Protein AF-Z9JG59-F1 (afdb_monomer_lite)

Foldseek 3Di:
DDDDDVQLVDDQDDFDQDDDPDPVSVVVNVVRVVVSVVLNVLSVVLVVQVVVCVVVVHDDDCVSSDPPDDD

Sequence (71 aa):
MAAPPQELLRPCEEPVLPRVATVRDVLEHALSWRVAYAHCAAQVRCLAAWTQAASRDQAWQPDGCGALEPE

InterPro domains:
  IPR058979 LysC-like [PF23793] (3-52)

Secondary structure (DSSP, 8-state):
-PPPPGGGGSPPPPPPPPP--SHHHHHHHHHHHHHHHHHHHHHHHHHHHHHHHHHTTPPP--TTS------

Structure (mmCIF, N/CA/C/O backbone):
data_AF-Z9JG59-F1
#
_entry.id   AF-Z9JG59-F1
#
loop_
_atom_site.group_PDB
_atom_site.id
_atom_site.type_symbol
_atom_site.label_atom_id
_atom_site.label_alt_id
_atom_site.label_comp_id
_atom_site.label_asym_id
_atom_site.label_entity_id
_atom_site.label_seq_id
_atom_site.pdbx_PDB_ins_code
_atom_site.Cartn_x
_atom_site.Cartn_y
_atom_site.Cartn_z
_atom_site.occupancy
_a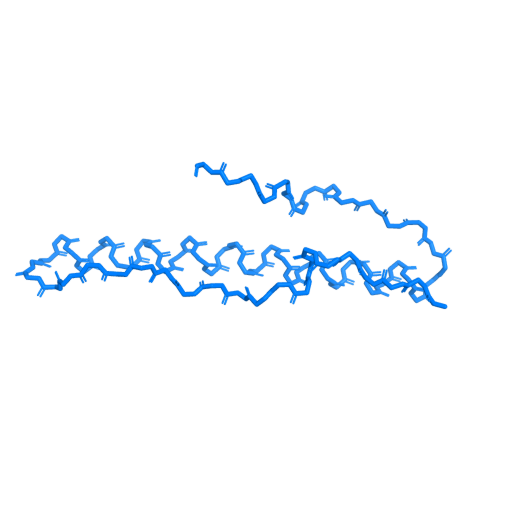tom_site.B_iso_or_equiv
_atom_site.auth_seq_id
_atom_site.auth_comp_id
_atom_site.auth_asym_id
_atom_site.auth_atom_id
_atom_site.pdbx_PDB_model_num
ATOM 1 N N . MET A 1 1 ? 19.720 -3.413 -18.492 1.00 61.53 1 MET A N 1
ATOM 2 C CA . MET A 1 1 ? 18.442 -3.228 -17.773 1.00 61.53 1 MET A CA 1
ATOM 3 C C . MET A 1 1 ? 18.540 -1.964 -16.943 1.00 61.53 1 MET A C 1
ATOM 5 O O . MET A 1 1 ? 19.492 -1.840 -16.181 1.00 61.53 1 MET A O 1
ATOM 9 N N . ALA A 1 2 ? 17.618 -1.020 -17.129 1.00 77.19 2 ALA A N 1
ATOM 10 C CA . ALA A 1 2 ? 17.504 0.136 -16.244 1.00 77.19 2 ALA A CA 1
ATOM 11 C C . ALA A 1 2 ? 17.099 -0.334 -14.837 1.00 77.19 2 ALA A C 1
ATOM 13 O O . ALA A 1 2 ? 16.398 -1.338 -14.706 1.00 77.19 2 ALA A O 1
ATOM 14 N N . ALA A 1 3 ? 17.548 0.361 -13.793 1.00 81.75 3 ALA A N 1
ATOM 15 C CA . ALA A 1 3 ? 17.052 0.118 -12.443 1.00 81.75 3 ALA A CA 1
ATOM 16 C C . ALA A 1 3 ? 15.625 0.683 -12.304 1.00 81.75 3 ALA A C 1
ATOM 18 O O . ALA A 1 3 ? 15.322 1.705 -12.932 1.00 81.75 3 ALA A O 1
ATOM 19 N N . PRO A 1 4 ? 14.746 0.051 -11.506 1.00 83.19 4 PRO A N 1
ATOM 20 C CA . PRO A 1 4 ? 13.437 0.618 -11.219 1.00 83.19 4 PRO A CA 1
ATOM 21 C C . PRO A 1 4 ? 13.568 1.931 -10.440 1.00 83.19 4 PRO A C 1
ATOM 23 O O . PRO A 1 4 ? 14.506 2.091 -9.650 1.00 83.19 4 PRO A O 1
ATOM 26 N N . PRO A 1 5 ? 12.619 2.865 -10.616 1.00 84.31 5 PRO A N 1
ATOM 27 C CA . PRO A 1 5 ? 12.464 3.995 -9.712 1.00 84.31 5 PRO A CA 1
ATOM 28 C C . PRO A 1 5 ? 12.360 3.505 -8.263 1.00 84.31 5 PRO A C 1
ATOM 30 O O . PRO A 1 5 ? 11.551 2.627 -7.964 1.00 84.31 5 PRO A O 1
ATOM 33 N N . GLN A 1 6 ? 13.151 4.089 -7.360 1.00 85.38 6 GLN A N 1
ATOM 34 C CA . GLN A 1 6 ? 13.202 3.673 -5.948 1.00 85.38 6 GLN A CA 1
ATOM 35 C C . GLN A 1 6 ? 11.845 3.801 -5.245 1.00 85.38 6 GLN A C 1
ATOM 37 O O . GLN A 1 6 ? 11.509 2.996 -4.384 1.00 85.38 6 GLN A O 1
ATOM 42 N N . GLU A 1 7 ? 11.026 4.759 -5.672 1.00 82.75 7 GLU A N 1
ATOM 43 C CA . GLU A 1 7 ? 9.665 4.958 -5.172 1.00 82.75 7 GLU A CA 1
ATOM 44 C C . GLU A 1 7 ? 8.754 3.743 -5.405 1.00 82.75 7 GLU A C 1
ATOM 46 O O . GLU A 1 7 ? 7.904 3.435 -4.576 1.00 82.75 7 GLU A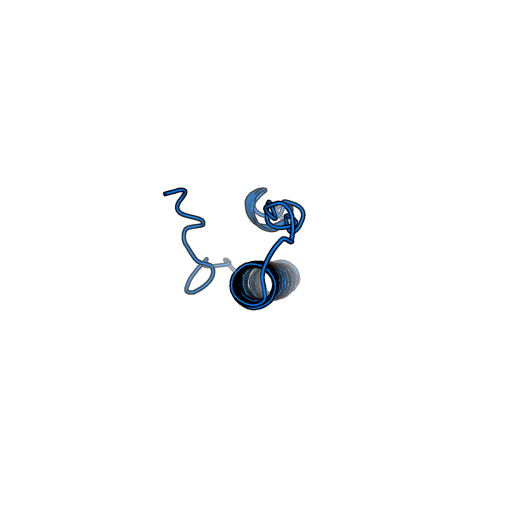 O 1
ATOM 51 N N . LEU A 1 8 ? 8.970 2.978 -6.482 1.00 85.19 8 LEU A N 1
ATOM 52 C CA . LEU A 1 8 ? 8.221 1.741 -6.743 1.00 85.19 8 LEU A CA 1
ATOM 53 C C . LEU A 1 8 ? 8.682 0.569 -5.874 1.00 85.19 8 LEU A C 1
ATOM 55 O O . LEU A 1 8 ? 7.979 -0.434 -5.784 1.00 85.19 8 LEU A O 1
ATOM 59 N N . LEU A 1 9 ? 9.868 0.680 -5.272 1.00 87.69 9 LEU A N 1
ATOM 60 C CA . LEU A 1 9 ? 10.455 -0.343 -4.413 1.00 87.69 9 LEU A CA 1
ATOM 61 C C . LEU A 1 9 ? 10.215 -0.087 -2.924 1.00 87.69 9 LEU A C 1
ATOM 63 O O . LEU A 1 9 ? 10.574 -0.936 -2.106 1.00 87.69 9 LEU A O 1
ATOM 67 N N . ARG A 1 10 ? 9.628 1.060 -2.554 1.00 87.31 10 ARG A N 1
ATOM 68 C CA . ARG A 1 10 ? 9.261 1.318 -1.161 1.00 87.31 10 ARG A CA 1
ATOM 69 C C . ARG A 1 10 ? 8.280 0.242 -0.679 1.00 87.31 10 ARG A C 1
ATOM 71 O O . ARG A 1 10 ? 7.356 -0.093 -1.418 1.00 87.31 10 ARG A O 1
ATOM 78 N N . PRO A 1 11 ? 8.456 -0.317 0.525 1.00 89.19 11 PRO A N 1
ATOM 79 C CA . PRO A 1 11 ? 7.479 -1.240 1.083 1.00 89.19 11 PRO A CA 1
ATOM 80 C C . PRO A 1 11 ? 6.111 -0.571 1.223 1.00 89.19 11 PRO A C 1
ATOM 82 O O . PRO A 1 11 ? 6.029 0.626 1.489 1.00 89.19 11 PRO A O 1
ATOM 85 N N . CYS A 1 12 ? 5.042 -1.355 1.105 1.00 89.38 12 CYS A N 1
ATOM 86 C CA . CYS A 1 12 ? 3.720 -0.874 1.479 1.00 89.38 12 CYS A CA 1
ATOM 87 C C . CYS A 1 12 ? 3.676 -0.630 2.990 1.00 89.38 12 CYS A C 1
ATOM 89 O O . CYS A 1 12 ? 3.987 -1.531 3.772 1.00 89.38 12 CYS A O 1
ATOM 91 N N . GLU A 1 13 ? 3.295 0.578 3.388 1.00 88.56 13 GLU A N 1
ATOM 92 C CA . GLU A 1 13 ? 3.252 0.968 4.793 1.00 88.56 13 GLU A CA 1
ATOM 93 C C . GLU A 1 13 ? 1.931 0.547 5.446 1.00 88.56 13 GLU A C 1
ATOM 95 O O . GLU A 1 13 ? 0.846 0.693 4.876 1.00 88.56 13 GLU A O 1
ATOM 100 N N . GLU A 1 14 ? 2.031 0.012 6.661 1.00 90.81 14 GLU A N 1
ATOM 101 C CA . GLU A 1 14 ? 0.877 -0.192 7.532 1.00 90.81 14 GLU A CA 1
ATOM 102 C C . GLU A 1 14 ? 0.402 1.170 8.066 1.00 90.81 14 GLU A C 1
ATOM 104 O O . GLU A 1 14 ? 1.231 1.975 8.502 1.00 90.81 14 GLU A O 1
ATOM 109 N N . PRO A 1 15 ? -0.913 1.462 8.048 1.00 91.31 15 PRO A N 1
ATOM 110 C CA . PRO A 1 15 ? -1.411 2.716 8.590 1.00 91.31 15 PRO A CA 1
ATOM 111 C C . PRO A 1 15 ? -1.207 2.774 10.106 1.00 91.31 15 PRO A C 1
ATOM 113 O O . PRO A 1 15 ? -1.383 1.784 10.814 1.00 91.31 15 PRO A O 1
ATOM 116 N N . VAL A 1 16 ? -0.923 3.963 10.635 1.00 91.50 16 VAL A N 1
ATOM 117 C CA . VAL A 1 16 ? -0.896 4.180 12.086 1.00 91.50 16 VAL A CA 1
ATOM 118 C C . VAL A 1 16 ? -2.326 4.136 12.617 1.00 91.50 16 VAL A C 1
ATOM 120 O O . VAL A 1 16 ? -3.162 4.967 12.258 1.00 91.50 16 VAL A O 1
ATOM 123 N N . LEU A 1 17 ? -2.612 3.160 13.476 1.00 90.25 17 LEU A N 1
ATOM 124 C CA . LEU A 1 17 ? -3.944 2.948 14.030 1.00 90.25 17 LEU A CA 1
ATOM 125 C C . LEU A 1 17 ? -4.027 3.470 15.472 1.00 90.25 17 LEU A C 1
ATOM 127 O O . LEU A 1 17 ? -3.175 3.114 16.294 1.00 90.25 17 LEU A O 1
ATOM 131 N N . PRO A 1 18 ? -5.036 4.292 15.816 1.00 83.25 18 PRO A N 1
ATOM 132 C CA . PRO A 1 18 ? -5.264 4.692 17.198 1.00 83.25 18 PRO A CA 1
ATOM 133 C C . PRO A 1 18 ? -5.663 3.499 18.086 1.00 83.25 18 PRO A C 1
ATOM 135 O O . PRO A 1 18 ? -5.872 2.368 17.649 1.00 83.25 18 PRO A O 1
ATOM 138 N N . ARG A 1 19 ? -5.757 3.726 19.398 1.00 91.69 19 ARG A N 1
ATOM 139 C CA . ARG A 1 19 ? -6.274 2.702 20.313 1.00 91.69 19 ARG A CA 1
ATOM 140 C C . ARG A 1 19 ? -7.782 2.550 20.104 1.00 91.69 19 ARG A C 1
ATOM 142 O O . ARG A 1 19 ? -8.500 3.540 20.153 1.00 91.69 19 ARG A O 1
ATOM 149 N N . VAL A 1 20 ? -8.262 1.313 19.983 1.00 93.62 20 VAL A N 1
ATOM 150 C CA . VAL A 1 20 ? -9.701 1.028 19.888 1.00 93.62 20 VAL A CA 1
ATOM 151 C C . VAL A 1 20 ? -10.359 1.169 21.262 1.00 93.62 20 VAL A C 1
ATOM 153 O O . VAL A 1 20 ? -10.085 0.380 22.168 1.00 93.62 20 VAL A O 1
ATOM 156 N N . ALA A 1 21 ? -11.240 2.154 21.411 1.00 94.50 21 ALA A N 1
ATOM 157 C CA . ALA A 1 21 ? -12.101 2.345 22.579 1.00 94.50 21 ALA A CA 1
ATOM 158 C C . ALA A 1 21 ? -13.594 2.356 22.207 1.00 94.50 21 ALA A C 1
ATOM 160 O O . ALA A 1 21 ? -14.452 2.117 23.057 1.00 94.50 21 ALA A O 1
ATOM 161 N N . THR A 1 22 ? -13.911 2.621 20.940 1.00 95.75 22 THR A N 1
ATOM 162 C CA . THR A 1 22 ? -15.267 2.818 20.434 1.00 95.75 22 THR A CA 1
ATOM 163 C C . THR A 1 22 ? -15.483 2.124 19.088 1.00 95.75 22 THR A C 1
ATOM 165 O O . THR A 1 22 ? -14.545 1.764 18.379 1.00 95.75 22 THR A O 1
ATOM 168 N N . VAL A 1 23 ? -16.753 1.976 18.696 1.00 94.94 23 VAL A N 1
ATOM 169 C CA . VAL A 1 23 ? -17.128 1.491 17.354 1.00 94.94 23 VAL A CA 1
ATOM 170 C C . VAL A 1 23 ? -16.621 2.430 16.257 1.00 94.94 23 VAL A 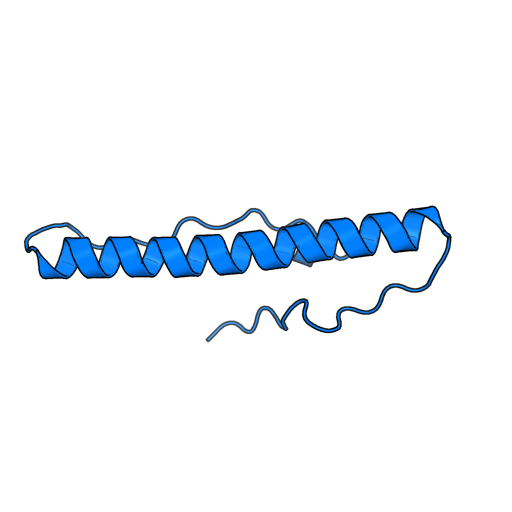C 1
ATOM 172 O O . VAL A 1 23 ? -16.265 1.971 15.175 1.00 94.94 23 VAL A O 1
ATOM 175 N N . ARG A 1 24 ? -16.556 3.738 16.533 1.00 94.19 24 ARG A N 1
ATOM 176 C CA . ARG A 1 24 ? -16.006 4.719 15.596 1.00 94.19 24 ARG A CA 1
ATOM 177 C C . ARG A 1 24 ? -14.549 4.399 15.268 1.00 94.19 24 ARG A C 1
ATOM 179 O O . ARG A 1 24 ? -14.209 4.382 14.093 1.00 94.19 24 ARG A O 1
ATOM 186 N N . ASP A 1 25 ? -13.744 4.052 16.268 1.00 94.81 25 ASP A N 1
ATOM 187 C CA . ASP A 1 25 ? -12.330 3.715 16.065 1.00 94.81 25 ASP A CA 1
ATOM 188 C C . ASP A 1 25 ? -12.186 2.474 15.173 1.00 94.81 25 ASP A C 1
ATOM 190 O O . ASP A 1 25 ? -11.350 2.438 14.279 1.00 94.81 25 ASP A O 1
ATOM 194 N N . VAL A 1 26 ? -13.064 1.476 15.337 1.00 95.06 26 VAL A N 1
ATOM 195 C CA . VAL A 1 26 ? -13.095 0.293 14.456 1.00 95.06 26 VAL A CA 1
ATOM 196 C C . VAL A 1 26 ? -13.378 0.686 13.002 1.00 95.06 26 VAL A C 1
ATOM 198 O O . VAL A 1 26 ? -12.727 0.176 12.087 1.00 95.06 26 VAL A O 1
ATOM 201 N N . LEU A 1 27 ? -14.330 1.596 12.773 1.00 95.81 27 LEU A N 1
ATOM 202 C CA . LEU A 1 27 ? -14.646 2.092 11.430 1.00 95.81 27 LEU A CA 1
ATOM 203 C C . LEU A 1 27 ? -13.489 2.909 10.841 1.00 95.81 27 LEU A C 1
ATOM 205 O O . LEU A 1 27 ? -13.144 2.718 9.676 1.00 95.81 27 LEU A O 1
ATOM 209 N N . GLU A 1 28 ? -12.865 3.773 11.640 1.00 94.81 28 GLU A N 1
ATOM 210 C CA . GLU A 1 28 ? -11.689 4.546 11.236 1.00 94.81 28 GLU A CA 1
ATOM 211 C C . GLU A 1 28 ? -10.521 3.616 10.874 1.00 94.81 28 GLU A C 1
ATOM 213 O O . GLU A 1 28 ? -9.923 3.782 9.815 1.00 94.81 28 GLU A O 1
ATOM 218 N N . HIS A 1 29 ? -10.271 2.558 11.651 1.00 95.19 29 HIS A N 1
ATOM 219 C CA . HIS A 1 29 ? -9.247 1.558 11.333 1.00 95.19 29 HIS A CA 1
ATOM 220 C C . HIS A 1 29 ? -9.517 0.856 10.002 1.00 95.19 29 HIS A C 1
ATOM 222 O O . HIS A 1 29 ? -8.610 0.712 9.181 1.00 95.19 29 HIS A O 1
ATOM 228 N N . ALA A 1 30 ? -10.758 0.417 9.773 1.00 95.31 30 ALA A N 1
ATOM 229 C CA . ALA A 1 30 ? -11.134 -0.248 8.530 1.00 95.31 30 ALA A CA 1
ATOM 230 C C . ALA A 1 30 ? -10.941 0.675 7.314 1.00 95.31 30 ALA A C 1
ATOM 232 O O . ALA A 1 30 ? -10.467 0.234 6.264 1.00 95.31 30 ALA A O 1
ATOM 233 N N . LEU A 1 31 ? -11.266 1.964 7.459 1.00 95.38 31 LEU A N 1
ATOM 234 C CA . LEU A 1 31 ? -11.049 2.964 6.417 1.00 95.38 31 LEU A CA 1
ATOM 235 C C . LEU A 1 31 ? -9.559 3.220 6.166 1.00 95.38 31 LEU A C 1
ATOM 237 O O . LEU A 1 31 ? -9.157 3.221 5.002 1.00 95.38 31 LEU A O 1
ATOM 241 N N . SER A 1 32 ? -8.746 3.363 7.215 1.00 94.94 32 SER A N 1
ATOM 242 C CA . SER A 1 32 ? -7.293 3.540 7.097 1.00 94.94 32 SER A CA 1
ATOM 243 C C . SER A 1 32 ? -6.63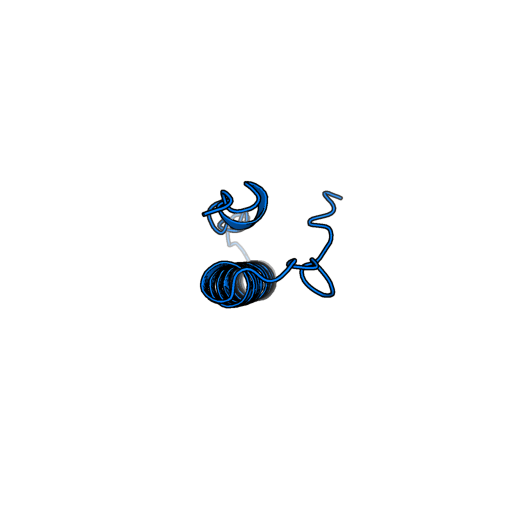7 2.362 6.383 1.00 94.94 32 SER A C 1
ATOM 245 O O . SER A 1 32 ? -5.859 2.559 5.450 1.00 94.94 32 SER A O 1
ATOM 247 N N . TRP A 1 33 ? -7.019 1.130 6.732 1.00 95.25 33 TRP A N 1
ATOM 248 C CA . TRP A 1 33 ? -6.563 -0.063 6.019 1.00 95.25 33 TRP A CA 1
ATOM 249 C C . TRP A 1 33 ? -6.967 -0.051 4.552 1.00 95.25 33 TRP A C 1
ATOM 251 O O . TRP A 1 33 ? -6.139 -0.319 3.686 1.00 95.25 33 TRP A O 1
ATOM 261 N N . ARG A 1 34 ? -8.225 0.285 4.249 1.00 95.31 34 ARG A N 1
ATOM 262 C CA . ARG A 1 34 ? -8.703 0.360 2.863 1.00 95.31 34 ARG A CA 1
ATOM 263 C C . ARG A 1 34 ? -7.867 1.334 2.030 1.00 95.31 34 ARG A C 1
ATOM 265 O O . ARG A 1 34 ? -7.548 1.018 0.887 1.00 95.31 34 ARG A O 1
ATOM 272 N N . VAL A 1 35 ? -7.513 2.491 2.592 1.00 93.19 35 VAL A N 1
ATOM 273 C CA . VAL A 1 35 ? -6.661 3.487 1.925 1.00 93.19 35 VAL A CA 1
ATOM 274 C C . VAL A 1 35 ? -5.241 2.950 1.729 1.00 93.19 35 VAL A C 1
ATOM 276 O O . VAL A 1 35 ? -4.749 2.959 0.602 1.00 93.19 35 VAL A O 1
ATOM 279 N N . ALA A 1 36 ? -4.619 2.398 2.775 1.00 92.31 36 ALA A N 1
ATOM 280 C CA . ALA A 1 36 ? -3.273 1.829 2.690 1.00 92.31 36 ALA A CA 1
ATOM 281 C C . ALA A 1 36 ? -3.178 0.708 1.638 1.00 92.31 36 ALA A C 1
ATOM 283 O O . ALA A 1 36 ? -2.276 0.705 0.797 1.00 92.31 36 ALA A O 1
ATOM 284 N N . TYR A 1 37 ? -4.162 -0.197 1.602 1.00 93.25 37 TYR A N 1
ATOM 285 C CA . TYR A 1 37 ? -4.236 -1.240 0.577 1.00 93.25 37 TYR A CA 1
ATOM 286 C C . TYR A 1 37 ? -4.419 -0.672 -0.831 1.00 93.25 37 TYR A C 1
ATOM 288 O O . TYR A 1 37 ? -3.816 -1.187 -1.773 1.00 93.25 37 TYR A O 1
ATOM 296 N N . ALA A 1 38 ? -5.221 0.382 -0.998 1.00 91.50 38 ALA A N 1
ATOM 297 C CA . ALA A 1 38 ? -5.408 1.017 -2.298 1.00 91.50 38 ALA A CA 1
ATOM 298 C C . ALA A 1 38 ? -4.103 1.640 -2.821 1.00 91.50 38 ALA A C 1
ATOM 300 O O . ALA A 1 38 ? -3.763 1.437 -3.990 1.00 91.50 38 ALA A O 1
ATOM 301 N N . HIS A 1 39 ? -3.347 2.329 -1.959 1.00 88.88 39 HIS A N 1
ATOM 302 C CA . HIS A 1 39 ? -2.026 2.866 -2.299 1.00 88.88 39 HIS A CA 1
ATOM 303 C C . HIS A 1 39 ? -1.045 1.751 -2.672 1.00 88.88 39 HIS A C 1
ATOM 305 O O . HIS A 1 39 ? -0.449 1.791 -3.749 1.00 88.88 39 HIS A O 1
ATOM 311 N N . CYS A 1 40 ? -0.960 0.699 -1.855 1.00 90.06 40 CYS A N 1
ATOM 312 C CA . CYS A 1 40 ? -0.113 -0.462 -2.131 1.00 90.06 40 CYS A CA 1
ATOM 313 C C . CYS A 1 40 ? -0.457 -1.122 -3.478 1.00 90.06 40 CYS A C 1
ATOM 315 O O . CYS A 1 40 ? 0.414 -1.388 -4.307 1.00 90.06 40 CYS A O 1
ATOM 317 N N . ALA A 1 41 ? -1.746 -1.331 -3.758 1.00 91.19 41 ALA A N 1
ATOM 318 C CA . ALA A 1 41 ? -2.197 -1.911 -5.018 1.00 91.19 41 ALA A CA 1
ATOM 319 C C . ALA A 1 41 ? -1.885 -1.016 -6.232 1.00 91.19 41 ALA A C 1
ATOM 321 O O . ALA A 1 41 ? -1.646 -1.523 -7.330 1.00 91.19 41 ALA A O 1
ATOM 322 N N . ALA A 1 42 ? -1.891 0.311 -6.078 1.00 88.56 42 ALA A N 1
ATOM 323 C CA . ALA A 1 42 ? -1.441 1.227 -7.124 1.00 88.56 42 ALA A CA 1
ATOM 324 C C . ALA A 1 42 ? 0.067 1.086 -7.379 1.00 88.56 42 ALA A C 1
ATOM 326 O O . ALA A 1 42 ? 0.472 0.884 -8.523 1.00 88.56 42 ALA A O 1
ATOM 327 N N . GLN A 1 43 ? 0.876 1.074 -6.320 1.00 88.25 43 GLN A N 1
ATOM 328 C CA . GLN A 1 43 ? 2.327 0.926 -6.414 1.00 88.25 43 GLN A CA 1
ATOM 329 C C . GLN A 1 43 ? 2.737 -0.397 -7.081 1.00 88.25 43 GLN A C 1
ATOM 331 O O . GLN A 1 43 ? 3.556 -0.399 -8.001 1.00 88.25 43 GLN A O 1
ATOM 336 N N . VAL A 1 44 ? 2.111 -1.517 -6.699 1.00 89.94 44 VAL A N 1
ATOM 337 C CA . VAL A 1 44 ? 2.372 -2.836 -7.304 1.00 89.94 44 VAL A CA 1
ATOM 338 C C . VAL A 1 44 ? 2.017 -2.851 -8.792 1.00 89.94 44 VAL A C 1
ATOM 340 O O . VAL A 1 44 ? 2.783 -3.379 -9.601 1.00 89.94 44 VAL A O 1
ATOM 343 N N . ARG A 1 45 ? 0.890 -2.241 -9.187 1.00 89.56 45 ARG A N 1
ATOM 344 C CA . ARG A 1 45 ? 0.523 -2.106 -10.609 1.00 89.56 45 ARG A CA 1
ATOM 345 C C . ARG A 1 45 ? 1.573 -1.317 -11.388 1.00 89.56 45 ARG A C 1
ATOM 347 O O . ARG A 1 45 ? 1.899 -1.684 -12.513 1.00 89.56 45 ARG A O 1
ATOM 354 N N . CYS A 1 46 ? 2.141 -0.285 -10.781 1.00 90.12 46 CYS A N 1
ATOM 355 C CA . CYS A 1 46 ? 3.184 0.529 -11.393 1.00 90.12 46 CYS A CA 1
ATOM 356 C C . CYS A 1 46 ? 4.525 -0.181 -11.500 1.00 90.12 46 CYS A C 1
ATOM 358 O O . CYS A 1 46 ? 5.171 -0.097 -12.543 1.00 90.12 46 CYS A O 1
ATOM 360 N N . LEU A 1 47 ? 4.907 -0.952 -10.481 1.00 89.81 47 LEU A N 1
ATOM 361 C CA . LEU A 1 47 ? 6.069 -1.828 -10.562 1.00 89.81 47 LEU A CA 1
ATOM 362 C C . LEU A 1 47 ? 5.898 -2.859 -11.687 1.00 89.81 47 LEU A C 1
ATOM 364 O O . LEU A 1 47 ? 6.826 -3.065 -12.463 1.00 89.81 47 LEU A O 1
ATOM 368 N N . ALA A 1 48 ? 4.708 -3.449 -11.836 1.00 90.56 48 ALA A N 1
ATOM 369 C CA . ALA A 1 48 ? 4.406 -4.375 -12.928 1.00 90.56 48 ALA A CA 1
ATOM 370 C C . ALA A 1 48 ? 4.446 -3.704 -14.318 1.00 90.56 48 ALA A C 1
ATOM 372 O O . ALA A 1 48 ? 4.962 -4.279 -15.276 1.00 90.56 48 ALA A O 1
ATOM 373 N N . ALA A 1 49 ? 3.938 -2.476 -14.442 1.00 90.12 49 ALA A N 1
ATOM 374 C CA . ALA A 1 49 ? 4.015 -1.715 -15.689 1.00 90.12 49 ALA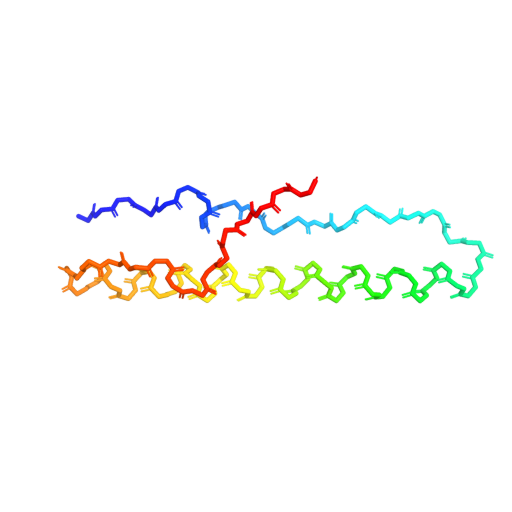 A CA 1
ATOM 375 C C . ALA A 1 49 ? 5.469 -1.361 -16.045 1.00 90.12 49 ALA A C 1
ATOM 377 O O . ALA A 1 49 ? 5.882 -1.489 -17.200 1.00 90.12 49 ALA A O 1
ATOM 378 N N . TRP A 1 50 ? 6.263 -0.970 -15.045 1.00 90.88 50 TRP A N 1
ATOM 379 C CA . TRP A 1 50 ? 7.686 -0.706 -15.215 1.00 90.88 50 TRP A CA 1
ATOM 380 C C . TRP A 1 50 ? 8.447 -1.963 -15.647 1.00 90.88 50 TRP A C 1
ATOM 382 O O . TRP A 1 50 ? 9.190 -1.905 -16.626 1.00 90.88 50 TRP A O 1
ATOM 392 N N . THR A 1 51 ? 8.242 -3.110 -14.986 1.00 90.50 51 THR A N 1
ATOM 393 C CA . THR A 1 51 ? 8.925 -4.363 -15.361 1.00 90.50 51 THR A CA 1
ATOM 394 C C . THR A 1 51 ? 8.561 -4.788 -16.780 1.00 90.50 51 THR A C 1
ATOM 396 O O . THR A 1 51 ? 9.431 -5.227 -17.533 1.00 90.50 51 THR A O 1
ATOM 399 N N . GLN A 1 52 ? 7.303 -4.600 -17.188 1.00 91.19 52 GLN A N 1
ATOM 400 C CA . GLN A 1 52 ? 6.861 -4.878 -18.550 1.00 91.19 52 GLN A CA 1
ATOM 401 C C . GLN A 1 52 ? 7.544 -3.968 -19.581 1.00 91.19 52 GLN A C 1
ATOM 403 O O . GLN A 1 52 ? 8.037 -4.473 -20.591 1.00 91.19 52 GLN A O 1
ATOM 408 N N . ALA A 1 53 ? 7.617 -2.657 -19.337 1.00 89.88 53 ALA A N 1
ATOM 409 C CA . ALA A 1 53 ? 8.315 -1.721 -20.218 1.00 89.88 53 ALA A CA 1
ATOM 410 C C . ALA A 1 53 ? 9.820 -2.032 -20.297 1.00 89.88 53 ALA A C 1
ATOM 412 O O . ALA A 1 53 ? 10.372 -2.138 -21.392 1.00 89.88 53 ALA A O 1
ATOM 413 N N . ALA A 1 54 ? 10.456 -2.289 -19.149 1.00 90.62 54 ALA A N 1
ATOM 414 C CA . ALA A 1 54 ? 11.864 -2.664 -19.058 1.00 90.62 54 ALA A CA 1
ATOM 415 C C . ALA A 1 54 ? 12.172 -3.969 -19.810 1.00 90.62 54 ALA A C 1
ATOM 417 O O . ALA A 1 54 ? 13.200 -4.059 -20.472 1.00 90.62 54 ALA A O 1
ATOM 418 N N . SER A 1 55 ? 11.271 -4.959 -19.773 1.00 91.31 55 SER A N 1
ATOM 419 C CA . SER A 1 55 ? 11.433 -6.215 -20.526 1.00 91.31 55 SER A CA 1
ATOM 420 C C . SER A 1 55 ? 11.380 -6.041 -22.049 1.00 91.31 55 SER A C 1
ATOM 422 O O . SER A 1 55 ? 11.789 -6.935 -22.785 1.00 91.31 55 SER A O 1
ATOM 424 N N . ARG A 1 56 ? 10.857 -4.903 -22.521 1.00 92.69 56 ARG A N 1
ATOM 425 C CA . ARG A 1 56 ? 10.697 -4.556 -23.939 1.00 92.69 56 ARG A CA 1
ATOM 426 C C . ARG A 1 56 ? 11.653 -3.448 -24.392 1.00 92.69 56 ARG A C 1
ATOM 428 O O . ARG A 1 56 ? 11.471 -2.937 -25.492 1.00 92.69 56 ARG A O 1
ATOM 435 N N . ASP A 1 57 ? 12.597 -3.039 -23.540 1.00 88.44 57 ASP A N 1
ATOM 436 C CA . ASP A 1 57 ? 13.470 -1.872 -23.743 1.00 88.44 57 ASP A CA 1
ATOM 437 C C . ASP A 1 57 ? 12.695 -0.583 -24.103 1.00 88.44 57 ASP A C 1
ATOM 439 O O . ASP A 1 57 ? 13.164 0.276 -24.850 1.00 88.44 57 ASP A O 1
ATOM 443 N N . GLN A 1 58 ? 11.479 -0.441 -23.565 1.00 86.88 58 GLN A N 1
ATOM 444 C CA . GLN A 1 58 ? 10.621 0.725 -23.769 1.00 86.88 58 GLN A CA 1
ATOM 445 C C . GLN A 1 58 ? 10.789 1.736 -22.634 1.00 86.88 58 GLN A C 1
ATOM 447 O O . GLN A 1 58 ? 11.000 1.374 -21.474 1.00 86.88 58 GLN A O 1
ATOM 452 N N . ALA A 1 59 ? 10.641 3.021 -22.964 1.00 84.31 59 ALA A N 1
ATOM 453 C CA . ALA A 1 59 ? 10.557 4.069 -21.959 1.00 84.31 59 ALA A CA 1
ATOM 454 C C . ALA A 1 59 ? 9.284 3.878 -21.120 1.00 84.31 59 ALA A C 1
ATOM 456 O O . ALA A 1 59 ? 8.180 3.795 -21.658 1.00 84.31 59 ALA A O 1
ATOM 457 N N . TRP A 1 60 ? 9.446 3.808 -19.802 1.00 83.94 60 TRP A N 1
ATOM 458 C CA . TRP A 1 60 ? 8.329 3.787 -18.865 1.00 83.94 60 TRP A CA 1
ATOM 459 C C . TRP A 1 60 ? 7.892 5.216 -18.530 1.00 83.94 60 TRP A C 1
ATOM 461 O O . TRP A 1 60 ? 8.737 6.093 -18.342 1.00 83.94 60 TRP A O 1
ATOM 471 N N . GLN A 1 61 ? 6.581 5.432 -18.428 1.00 80.69 61 GLN A N 1
ATOM 472 C CA . GLN A 1 61 ? 5.987 6.683 -17.961 1.00 80.69 61 GLN A CA 1
ATOM 473 C C . GLN A 1 61 ? 5.162 6.418 -16.691 1.00 80.69 61 GLN A C 1
ATOM 475 O O . GLN A 1 61 ? 4.442 5.420 -16.642 1.00 80.69 61 GLN A O 1
ATOM 480 N N . PRO A 1 62 ? 5.250 7.288 -15.669 1.00 73.12 62 PRO A N 1
ATOM 481 C CA . PRO A 1 62 ? 4.575 7.113 -14.381 1.00 73.12 62 PRO A CA 1
ATOM 482 C C . PRO A 1 62 ? 3.081 7.488 -14.402 1.00 73.12 62 PRO A C 1
ATOM 484 O O . PRO A 1 62 ? 2.497 7.726 -13.344 1.00 73.12 62 PRO A O 1
ATOM 487 N N . ASP A 1 63 ? 2.446 7.577 -15.570 1.00 68.19 63 ASP A N 1
ATOM 488 C CA . ASP A 1 63 ? 1.072 8.069 -15.691 1.00 68.19 63 ASP A CA 1
AT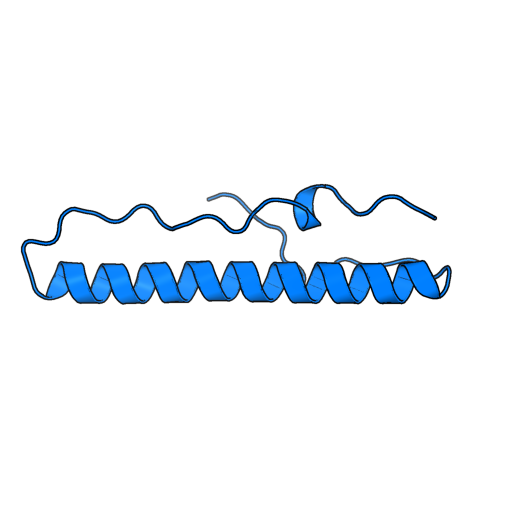OM 489 C C . ASP A 1 63 ? 0.095 7.199 -14.887 1.00 68.19 63 ASP A C 1
ATOM 491 O O . ASP A 1 63 ? -0.056 5.999 -15.120 1.00 68.19 63 ASP A O 1
ATOM 495 N N . GLY A 1 64 ? -0.571 7.813 -13.905 1.00 62.75 64 GLY A N 1
ATOM 496 C CA . GLY A 1 64 ? -1.501 7.121 -13.006 1.00 62.75 64 GLY A CA 1
ATOM 497 C C . GLY A 1 64 ? -0.839 6.333 -11.870 1.00 62.75 64 GLY A C 1
ATOM 498 O O . GLY A 1 64 ? -1.545 5.672 -11.110 1.00 62.75 64 GLY A O 1
ATOM 499 N N . CYS A 1 65 ? 0.483 6.436 -11.710 1.00 68.44 65 CYS A N 1
ATOM 500 C CA . CYS A 1 65 ? 1.219 5.853 -10.585 1.00 68.44 65 CYS A CA 1
ATOM 501 C C . CYS A 1 65 ? 1.226 6.708 -9.322 1.00 68.44 65 CYS A C 1
ATOM 503 O O . CYS A 1 65 ? 1.787 6.283 -8.314 1.00 68.44 65 CYS A O 1
ATOM 505 N N . GLY A 1 66 ? 0.556 7.865 -9.381 1.00 53.06 66 GLY A N 1
ATOM 506 C CA . GLY A 1 66 ? 0.547 8.869 -8.332 1.00 53.06 66 GLY A CA 1
ATOM 507 C C . GLY A 1 66 ? 1.917 9.528 -8.219 1.00 53.06 66 GLY A C 1
ATOM 508 O O . GLY A 1 66 ? 2.946 8.864 -8.119 1.00 53.06 66 GLY A O 1
ATOM 509 N N . ALA A 1 67 ? 1.948 10.854 -8.157 1.00 50.06 67 ALA A N 1
ATOM 510 C CA . ALA A 1 67 ? 2.892 11.416 -7.213 1.00 50.06 67 ALA A CA 1
ATOM 511 C C . ALA A 1 67 ? 2.455 10.839 -5.859 1.00 50.06 67 ALA A C 1
ATOM 513 O O . ALA A 1 67 ? 1.297 10.997 -5.470 1.00 50.06 67 ALA A O 1
ATOM 514 N N . LEU A 1 68 ? 3.323 10.069 -5.203 1.00 51.16 68 LEU A N 1
ATOM 515 C CA . LEU A 1 68 ? 3.175 9.768 -3.783 1.00 51.16 68 LEU A CA 1
ATOM 516 C C . LEU A 1 68 ? 3.373 11.109 -3.063 1.00 51.16 68 LEU A C 1
ATOM 518 O O . LEU A 1 68 ? 4.443 11.357 -2.518 1.00 51.16 68 LEU A O 1
ATOM 522 N N . GLU A 1 69 ? 2.425 12.039 -3.210 1.00 35.69 69 GLU A N 1
ATOM 523 C CA . GLU A 1 69 ? 2.490 13.335 -2.554 1.00 35.69 69 GLU A CA 1
ATOM 524 C C . GLU A 1 69 ? 2.325 13.080 -1.057 1.00 35.69 69 GLU A C 1
ATOM 526 O O . GLU A 1 69 ? 1.318 12.495 -0.646 1.00 35.69 69 GLU A O 1
ATOM 531 N N . PRO A 1 70 ? 3.322 13.450 -0.241 1.00 40.12 70 PRO A N 1
ATOM 532 C CA . PRO A 1 70 ? 3.125 13.537 1.189 1.00 40.12 70 PRO A CA 1
ATOM 533 C C . PRO A 1 70 ? 2.267 14.781 1.458 1.00 40.12 70 PRO A C 1
ATOM 535 O O . PRO A 1 70 ? 2.663 15.886 1.083 1.00 40.12 70 PRO A O 1
ATOM 538 N N . GLU A 1 71 ? 1.094 14.599 2.069 1.00 38.16 71 GLU A N 1
ATOM 539 C CA . GLU A 1 71 ? 0.443 15.678 2.831 1.00 38.16 71 GLU A CA 1
ATOM 540 C C . GLU A 1 71 ? 1.252 16.010 4.093 1.00 38.16 71 GLU A C 1
ATOM 542 O O . GLU A 1 71 ? 1.781 15.066 4.730 1.00 38.16 71 GLU A O 1
#

Organism: NCBI:txid1444770

pLDDT: mean 84.6, std 14.23, range [35.69, 95.81]

Radius of gyration: 15.98 Å; chains: 1; bounding box: 36×22×46 Å